Protein AF-A0A6B2GD80-F1 (afdb_monomer_lite)

Secondary structure (DSSP, 8-state):
-----------------------GGGG-GGGT--HHHHHHHHHHTT--SHHHHHHHHHHHHHHHHHHHHHHHHHHHHHHHHHHHHHHHTT-----TT------SSS--HHHHHTS-HHHHHHHHHHHHHHHHHHHHHHHHHHHHHHHHHTTSPPPPPTTS---

Structure (mmCIF, N/CA/C/O backbone):
data_AF-A0A6B2GD80-F1
#
_entry.id   AF-A0A6B2GD80-F1
#
loop_
_atom_site.group_PDB
_atom_site.id
_atom_site.type_symbol
_atom_site.label_atom_id
_atom_site.label_alt_id
_atom_site.label_comp_id
_atom_site.label_asym_id
_atom_site.label_entity_id
_atom_site.label_seq_id
_atom_site.pdbx_PDB_ins_code
_atom_site.Cartn_x
_atom_site.Cartn_y
_atom_site.Cartn_z
_atom_site.occupancy
_atom_site.B_iso_or_equiv
_atom_site.auth_seq_id
_atom_site.auth_comp_id
_atom_site.auth_asym_id
_atom_site.auth_atom_id
_atom_site.pdbx_PDB_model_num
ATOM 1 N N . LYS A 1 1 ? 46.159 -0.102 28.038 1.00 45.03 1 LYS A N 1
ATOM 2 C CA . LYS A 1 1 ? 45.295 1.106 27.944 1.00 45.03 1 LYS A CA 1
ATOM 3 C C . LYS A 1 1 ? 45.418 1.578 26.497 1.00 45.03 1 LYS A C 1
ATOM 5 O O . LYS A 1 1 ? 46.528 1.888 26.121 1.00 45.03 1 LYS A O 1
ATOM 10 N N . ILE A 1 2 ? 44.432 1.504 25.607 1.00 40.41 2 ILE A N 1
ATOM 11 C CA . ILE A 1 2 ? 43.052 1.998 25.689 1.00 40.41 2 ILE A CA 1
ATOM 12 C C . ILE A 1 2 ? 42.156 1.094 24.827 1.00 40.41 2 ILE A C 1
ATOM 14 O O . ILE A 1 2 ? 42.522 0.693 23.729 1.00 40.41 2 ILE A O 1
ATOM 18 N N . ILE A 1 3 ? 40.995 0.763 25.381 1.00 43.34 3 ILE A N 1
ATOM 19 C CA . ILE A 1 3 ? 39.925 -0.031 24.780 1.00 43.34 3 ILE A CA 1
ATOM 20 C C . ILE A 1 3 ? 39.218 0.840 23.736 1.00 43.34 3 ILE A C 1
ATOM 22 O O . ILE A 1 3 ? 38.693 1.898 24.083 1.00 43.34 3 ILE A O 1
ATOM 26 N N . GLY A 1 4 ? 39.204 0.404 22.476 1.00 43.47 4 GLY A N 1
ATOM 27 C CA . GLY A 1 4 ? 38.430 1.033 21.406 1.00 43.47 4 GLY A CA 1
ATOM 28 C C . GLY A 1 4 ? 36.932 0.833 21.633 1.00 43.47 4 GLY A C 1
ATOM 29 O O . GLY A 1 4 ? 36.371 -0.190 21.255 1.00 43.47 4 GLY A O 1
ATOM 30 N N . LYS A 1 5 ? 36.293 1.807 22.286 1.00 50.50 5 LYS A N 1
ATOM 31 C CA . LYS A 1 5 ? 34.838 1.979 22.331 1.00 50.50 5 LYS A CA 1
ATOM 32 C C . LYS A 1 5 ? 34.415 2.865 21.161 1.00 50.50 5 LYS A C 1
ATOM 34 O O . LYS A 1 5 ? 34.696 4.055 21.201 1.00 50.50 5 LYS A O 1
ATOM 39 N N . ALA A 1 6 ? 33.741 2.294 20.170 1.00 43.78 6 ALA A N 1
ATOM 40 C CA . ALA A 1 6 ? 32.796 2.936 19.244 1.00 43.78 6 ALA A CA 1
ATOM 41 C C . ALA A 1 6 ? 32.534 1.911 18.132 1.00 43.78 6 ALA A C 1
ATOM 43 O O . ALA A 1 6 ? 33.472 1.364 17.579 1.00 43.78 6 ALA A O 1
ATOM 44 N N . SER A 1 7 ? 31.333 1.545 17.731 1.00 44.62 7 SER A N 1
ATOM 45 C CA . SER A 1 7 ? 29.995 1.991 18.057 1.00 44.62 7 SER A CA 1
ATOM 46 C C . SER A 1 7 ? 29.146 0.756 17.783 1.00 44.62 7 SER A C 1
ATOM 48 O O . SER A 1 7 ? 28.977 0.360 16.630 1.00 44.62 7 SER A O 1
ATOM 50 N N . LEU A 1 8 ? 28.703 0.068 18.836 1.00 40.97 8 LEU A N 1
ATOM 51 C CA . LEU A 1 8 ? 27.705 -0.981 18.691 1.00 40.97 8 LEU A CA 1
ATOM 52 C C . LEU A 1 8 ? 26.384 -0.241 18.486 1.00 40.97 8 LEU A C 1
ATOM 54 O O . LEU A 1 8 ? 25.670 0.048 19.443 1.00 40.97 8 LEU A O 1
ATOM 58 N N . PHE A 1 9 ? 26.126 0.171 17.244 1.00 43.88 9 PHE A N 1
ATOM 59 C CA . PHE A 1 9 ? 24.830 0.687 16.833 1.00 43.88 9 PHE A CA 1
ATOM 60 C C . PHE A 1 9 ? 23.867 -0.485 17.005 1.00 43.88 9 PHE A C 1
ATOM 62 O O . PHE A 1 9 ? 23.778 -1.370 16.153 1.00 43.88 9 PHE A O 1
ATOM 69 N N . LEU A 1 10 ? 23.249 -0.568 18.184 1.00 39.62 10 LEU A N 1
ATOM 70 C CA . LEU A 1 10 ? 22.195 -1.523 18.452 1.00 39.62 10 LEU A CA 1
ATOM 71 C C . LEU A 1 10 ? 21.078 -1.209 17.467 1.00 39.62 10 LEU A C 1
ATOM 73 O O . LEU A 1 10 ? 20.259 -0.319 17.681 1.00 39.62 10 LEU A O 1
ATOM 77 N N . PHE A 1 11 ? 21.064 -1.964 16.373 1.00 42.09 11 PHE A N 1
ATOM 78 C CA . PHE A 1 11 ? 19.913 -2.132 15.511 1.00 42.09 11 PHE A CA 1
ATOM 79 C C . PHE A 1 11 ? 18.876 -2.891 16.344 1.00 42.09 11 PHE A C 1
ATOM 81 O O . PHE A 1 11 ? 18.706 -4.105 16.227 1.00 42.09 11 PHE A O 1
ATOM 88 N N . PHE A 1 12 ? 18.245 -2.182 17.282 1.00 43.94 12 PHE A N 1
ATOM 89 C CA . PHE A 1 12 ? 17.096 -2.666 18.024 1.00 43.94 12 PHE A CA 1
ATOM 90 C C . PHE A 1 12 ? 15.965 -2.779 17.007 1.00 43.94 12 PHE A C 1
ATOM 92 O O . PHE A 1 12 ? 15.157 -1.875 16.816 1.00 43.94 12 PHE A O 1
ATOM 99 N N . LYS A 1 13 ? 15.933 -3.913 16.306 1.00 46.84 13 LYS A N 1
ATOM 100 C CA . LYS A 1 13 ? 14.742 -4.382 15.616 1.00 46.84 13 LYS A CA 1
ATOM 101 C C . LYS A 1 13 ? 13.697 -4.500 16.720 1.00 46.84 13 LYS A C 1
ATOM 103 O O . LYS A 1 13 ? 13.790 -5.420 17.530 1.00 46.84 13 LYS A O 1
ATOM 108 N N . LYS A 1 14 ? 12.814 -3.500 16.831 1.00 51.12 14 LYS A N 1
ATOM 109 C CA . LYS A 1 14 ? 11.732 -3.418 17.821 1.00 51.12 14 LYS A CA 1
ATOM 110 C C . LYS A 1 14 ? 11.030 -4.777 17.785 1.00 51.12 14 LYS A C 1
ATOM 112 O O . LYS A 1 14 ? 10.350 -5.091 16.810 1.00 51.12 14 LYS A O 1
ATOM 117 N N . GLN A 1 15 ? 11.324 -5.650 18.752 1.00 54.34 15 GLN A N 1
ATOM 118 C CA . GLN A 1 15 ? 10.715 -6.973 18.780 1.00 54.34 15 GLN A CA 1
ATOM 119 C C . GLN A 1 15 ? 9.221 -6.738 18.958 1.00 54.34 15 GLN A C 1
ATOM 121 O O . GLN A 1 15 ? 8.806 -6.056 19.896 1.00 54.34 15 GLN A O 1
ATOM 126 N N . LYS A 1 16 ? 8.429 -7.252 18.016 1.00 56.69 16 LYS A N 1
ATOM 127 C CA . LYS A 1 16 ? 6.973 -7.210 18.083 1.00 56.69 16 LYS A CA 1
ATOM 128 C C . LYS A 1 16 ? 6.567 -8.041 19.299 1.00 56.69 16 LYS A C 1
ATOM 130 O O . LYS A 1 16 ? 6.585 -9.266 19.243 1.00 56.69 16 LYS A O 1
ATOM 135 N N . LEU A 1 17 ? 6.300 -7.381 20.424 1.00 54.06 17 LEU A N 1
ATOM 136 C CA . LEU A 1 17 ? 5.720 -8.042 21.586 1.00 54.06 17 LEU A CA 1
ATOM 137 C C . LEU A 1 17 ? 4.369 -8.601 21.140 1.00 54.06 17 LEU A C 1
ATOM 139 O O . LEU A 1 17 ? 3.521 -7.842 20.672 1.00 54.06 17 LEU A O 1
ATOM 143 N N . ASN A 1 18 ? 4.183 -9.918 21.261 1.00 54.44 18 ASN A N 1
ATOM 144 C CA . ASN A 1 18 ? 2.898 -10.581 21.050 1.00 54.44 18 ASN A CA 1
ATOM 145 C C . ASN A 1 18 ? 1.933 -10.141 22.161 1.00 54.44 18 ASN A C 1
ATOM 147 O O . ASN A 1 18 ? 1.703 -10.865 23.128 1.00 54.44 18 ASN A O 1
ATOM 151 N N . ARG A 1 19 ? 1.409 -8.917 22.065 1.00 62.09 19 ARG A N 1
ATOM 152 C CA . ARG A 1 19 ? 0.255 -8.495 22.852 1.00 62.09 19 ARG A CA 1
ATOM 153 C C . ARG A 1 19 ? -0.992 -9.091 22.214 1.00 62.09 19 ARG A C 1
ATOM 155 O O . ARG A 1 19 ? -1.113 -9.126 20.992 1.00 62.09 19 ARG A O 1
ATOM 162 N N . MET A 1 20 ? -1.888 -9.604 23.052 1.00 67.69 20 MET A N 1
ATOM 163 C CA . MET A 1 20 ? -3.177 -10.118 22.600 1.00 67.69 20 MET A CA 1
ATOM 164 C C . MET A 1 20 ? -4.021 -8.943 22.109 1.00 67.69 20 MET A C 1
ATOM 166 O O . MET A 1 20 ? -4.540 -8.174 22.914 1.00 67.69 20 MET A O 1
ATOM 170 N N . VAL A 1 21 ? -4.106 -8.810 20.791 1.00 82.06 21 VAL A N 1
ATOM 171 C CA . VAL A 1 21 ? -4.930 -7.828 20.082 1.00 82.06 21 VAL A CA 1
ATOM 172 C C . VAL A 1 21 ? -6.063 -8.546 19.363 1.00 82.06 21 VAL A C 1
ATOM 174 O O . VAL A 1 21 ? -5.966 -9.743 19.081 1.00 82.06 21 VAL A O 1
ATOM 177 N N . ILE A 1 22 ? -7.140 -7.822 19.067 1.00 87.88 22 ILE A N 1
ATOM 178 C CA . ILE A 1 22 ? -8.205 -8.346 18.210 1.00 87.88 22 ILE A CA 1
ATOM 179 C C . ILE A 1 22 ? -7.659 -8.655 16.811 1.00 87.88 22 ILE A C 1
ATOM 181 O O . ILE A 1 22 ? -6.747 -7.982 16.324 1.00 87.88 22 ILE A O 1
ATOM 185 N N . ASP A 1 23 ? -8.221 -9.667 16.148 1.00 88.56 23 ASP A N 1
ATOM 186 C CA . ASP A 1 23 ? -7.875 -9.925 14.752 1.00 88.56 23 ASP A CA 1
ATOM 187 C C . ASP A 1 23 ? -8.398 -8.777 13.876 1.00 88.56 23 ASP A C 1
ATOM 189 O O . ASP A 1 23 ? -9.596 -8.492 13.837 1.00 88.56 23 ASP A O 1
ATOM 193 N N . ILE A 1 24 ? -7.489 -8.149 13.130 1.00 90.38 24 ILE A N 1
ATOM 194 C CA . ILE A 1 24 ? -7.795 -7.103 12.152 1.00 90.38 24 ILE A CA 1
ATOM 195 C C . ILE A 1 24 ? -8.816 -7.565 11.104 1.00 90.38 24 ILE A C 1
ATOM 197 O O . ILE A 1 24 ? -9.550 -6.742 10.563 1.00 90.38 24 ILE A O 1
ATOM 201 N N . ASN A 1 25 ? -8.914 -8.869 10.819 1.00 90.75 25 ASN A N 1
ATOM 202 C CA . ASN A 1 25 ? -9.908 -9.379 9.875 1.00 90.75 25 ASN A CA 1
ATOM 203 C C . ASN A 1 25 ? -11.352 -9.158 10.347 1.00 90.75 25 ASN A C 1
ATOM 205 O O . ASN A 1 25 ? -12.232 -9.045 9.500 1.00 90.75 25 ASN A O 1
ATOM 209 N N . ILE A 1 26 ? -11.600 -9.013 11.654 1.00 91.81 26 ILE A N 1
ATOM 210 C CA . ILE A 1 26 ? -12.934 -8.683 12.185 1.00 91.81 26 ILE A CA 1
ATOM 211 C C . ILE A 1 26 ? -13.369 -7.284 11.721 1.00 91.81 26 ILE A C 1
ATOM 213 O O . ILE A 1 26 ? -14.547 -7.053 11.476 1.00 91.81 26 ILE A O 1
ATOM 217 N N . LEU A 1 27 ? -12.417 -6.367 11.525 1.00 91.19 27 LEU A N 1
ATOM 218 C CA . LEU A 1 27 ? -12.679 -5.013 11.028 1.00 91.19 27 LEU A CA 1
ATOM 219 C C . LEU A 1 27 ? -12.806 -4.944 9.494 1.00 91.19 27 LEU A C 1
ATOM 221 O O . LEU A 1 27 ? -13.102 -3.881 8.950 1.00 91.19 27 LEU A O 1
ATOM 225 N N . ARG A 1 28 ? -12.590 -6.055 8.777 1.00 92.25 28 ARG A N 1
ATOM 226 C CA . ARG A 1 28 ? -12.630 -6.117 7.308 1.00 92.25 28 ARG A CA 1
ATOM 227 C C . ARG A 1 28 ? -13.930 -6.750 6.826 1.00 92.25 28 ARG A C 1
ATOM 229 O O . ARG A 1 28 ? -14.040 -7.974 6.731 1.00 92.25 28 ARG A O 1
ATOM 236 N N . SER A 1 29 ? -14.891 -5.910 6.454 1.00 89.69 29 SER A N 1
ATOM 237 C CA . SER A 1 29 ? -16.195 -6.352 5.940 1.00 89.69 29 SER A CA 1
ATOM 238 C C . SER A 1 29 ? -16.092 -7.173 4.651 1.00 89.69 29 SER A C 1
ATOM 240 O O . SER A 1 29 ? -16.804 -8.160 4.487 1.00 89.69 29 SER A O 1
ATOM 242 N N . ASP A 1 30 ? -15.142 -6.852 3.771 1.00 87.69 30 ASP A N 1
ATOM 243 C CA . ASP A 1 30 ? -14.899 -7.585 2.522 1.00 87.69 30 ASP A CA 1
ATOM 244 C C . ASP A 1 30 ? -14.362 -9.011 2.732 1.00 87.69 30 ASP A C 1
ATOM 246 O O . ASP A 1 30 ? -14.406 -9.831 1.816 1.00 87.69 30 ASP A O 1
ATOM 250 N N . ARG A 1 31 ? -13.869 -9.322 3.938 1.00 87.44 31 ARG A N 1
ATOM 251 C CA . ARG A 1 31 ? -13.397 -10.658 4.333 1.00 87.44 31 ARG A CA 1
ATOM 252 C C . ARG A 1 31 ? -14.351 -11.379 5.289 1.00 87.44 31 ARG A C 1
ATOM 254 O O . ARG A 1 31 ? -13.963 -12.389 5.869 1.00 87.44 31 ARG A O 1
ATOM 261 N N . GLY A 1 32 ? -15.578 -10.877 5.446 1.00 86.19 32 GLY A N 1
ATOM 262 C CA . GLY A 1 32 ? -16.599 -11.471 6.313 1.00 86.19 32 GLY A CA 1
ATOM 263 C C . GLY A 1 32 ? -16.492 -11.090 7.794 1.00 86.19 32 GLY A C 1
ATOM 264 O O . GLY A 1 32 ? -17.126 -11.739 8.621 1.00 86.19 32 GLY A O 1
ATOM 265 N N . GLY A 1 33 ? -15.699 -10.071 8.142 1.00 91.06 33 GLY A N 1
ATOM 266 C CA . GLY A 1 33 ? -15.693 -9.477 9.480 1.00 91.06 33 GLY A CA 1
ATOM 267 C C . GLY A 1 33 ? -16.853 -8.500 9.691 1.00 91.06 33 GLY A C 1
ATOM 268 O O . GLY A 1 33 ? -17.344 -7.902 8.735 1.00 91.06 33 GLY A O 1
ATOM 269 N N . ASP A 1 34 ? -17.273 -8.310 10.944 1.00 91.31 34 ASP A N 1
ATOM 270 C CA . ASP A 1 34 ? -18.253 -7.285 11.319 1.00 91.31 34 ASP A CA 1
ATOM 271 C C . ASP A 1 34 ? -17.630 -6.239 12.267 1.00 91.31 34 ASP A C 1
ATOM 273 O O . ASP A 1 34 ? -17.491 -6.492 13.473 1.00 91.31 34 ASP A O 1
ATOM 277 N N . PRO A 1 35 ? -17.291 -5.035 11.759 1.00 91.31 35 PRO A N 1
ATOM 278 C CA . PRO A 1 35 ? -16.762 -3.945 12.577 1.00 91.31 35 PRO A CA 1
ATOM 279 C C . PRO A 1 35 ? -17.703 -3.515 13.710 1.00 91.31 35 PRO A C 1
ATOM 281 O O . PRO A 1 35 ? -17.238 -3.027 14.744 1.00 91.31 35 PRO A O 1
ATOM 284 N N . ASN A 1 36 ? -19.019 -3.720 13.563 1.00 91.44 36 ASN A N 1
ATOM 285 C CA . ASN A 1 36 ? -20.001 -3.306 14.566 1.00 91.44 36 ASN A CA 1
ATOM 286 C C . ASN A 1 36 ? -19.844 -4.064 15.884 1.00 91.44 36 ASN A C 1
ATOM 288 O O . ASN A 1 36 ? -20.129 -3.511 16.948 1.00 91.44 36 ASN A O 1
ATOM 292 N N . VAL A 1 37 ? -19.347 -5.302 15.834 1.00 91.19 37 VAL A N 1
ATOM 293 C CA . VAL A 1 37 ? -19.067 -6.105 17.031 1.00 91.19 37 VAL A CA 1
ATOM 294 C C . VAL A 1 37 ? -17.985 -5.436 17.878 1.00 91.19 37 VAL A C 1
ATOM 296 O O . VAL A 1 37 ? -18.140 -5.295 19.093 1.00 91.19 37 VAL A O 1
ATOM 299 N N . VAL A 1 38 ? -16.916 -4.956 17.238 1.00 91.31 38 VAL A N 1
ATOM 300 C CA . VAL A 1 38 ? -15.821 -4.255 17.923 1.00 91.31 38 VAL A CA 1
ATOM 301 C C . VAL A 1 38 ? -16.297 -2.901 18.443 1.00 91.31 38 VAL A C 1
ATOM 303 O O . VAL A 1 38 ? -16.058 -2.577 19.604 1.00 91.31 38 VAL A O 1
ATOM 306 N N . LEU A 1 39 ? -17.048 -2.147 17.634 1.00 91.12 39 LEU A N 1
ATOM 307 C CA . LEU A 1 39 ? -17.629 -0.864 18.046 1.00 91.12 39 LEU A CA 1
ATOM 308 C C . LEU A 1 39 ? -18.547 -1.009 19.267 1.00 91.12 39 LEU A C 1
ATOM 310 O O . LEU A 1 39 ? -18.498 -0.190 20.182 1.00 91.12 39 LEU A O 1
ATOM 314 N N . THR A 1 40 ? -19.370 -2.056 19.300 1.00 90.38 40 THR A N 1
ATOM 315 C CA . THR A 1 40 ? -20.279 -2.336 20.420 1.00 90.38 40 THR A CA 1
ATOM 316 C C . THR A 1 40 ? -19.498 -2.744 21.665 1.00 90.38 40 THR A C 1
ATOM 318 O O . THR A 1 40 ? -19.780 -2.253 22.755 1.00 90.38 40 THR A O 1
ATOM 321 N N . SER A 1 41 ? -18.468 -3.580 21.509 1.00 90.56 41 SER A N 1
ATOM 322 C CA . SER A 1 41 ? -17.574 -3.966 22.604 1.00 90.56 41 SER A CA 1
ATOM 323 C C . SER A 1 41 ? -16.864 -2.755 23.221 1.00 90.56 41 SER A C 1
ATOM 325 O O . SER A 1 41 ? -16.824 -2.632 24.443 1.00 90.56 41 SER A O 1
ATOM 327 N N . GLU A 1 42 ? -16.353 -1.826 22.410 1.00 91.06 42 GLU A N 1
ATOM 328 C CA . GLU A 1 42 ? -15.701 -0.608 22.912 1.00 91.06 42 GLU A CA 1
ATOM 329 C C . GLU A 1 42 ? -16.699 0.345 23.592 1.00 91.06 42 GLU A C 1
ATOM 331 O O . GLU A 1 42 ? -16.400 0.864 24.669 1.00 91.06 42 GLU A O 1
ATOM 336 N N . LYS A 1 43 ? -17.924 0.491 23.061 1.00 91.19 43 LYS A N 1
ATOM 337 C CA . LYS A 1 43 ? -19.003 1.250 23.726 1.00 91.19 43 LYS A CA 1
ATOM 338 C C . LYS A 1 43 ? -19.379 0.658 25.083 1.00 91.19 43 LYS A C 1
ATOM 340 O O . LYS A 1 43 ? -19.513 1.397 26.053 1.00 91.19 43 LYS A O 1
ATOM 345 N N . ASN A 1 44 ? -19.488 -0.666 25.171 1.00 90.69 44 ASN A N 1
ATOM 346 C CA . ASN A 1 44 ? -19.766 -1.379 26.421 1.00 90.69 44 ASN A CA 1
ATOM 347 C C . ASN A 1 44 ? -18.622 -1.248 27.442 1.00 90.69 44 ASN A C 1
ATOM 349 O O . ASN A 1 44 ? -18.834 -1.446 28.633 1.00 90.69 44 ASN A O 1
ATOM 353 N N . ARG A 1 45 ? -17.407 -0.905 26.992 1.00 89.31 45 ARG A N 1
ATOM 354 C CA . ARG A 1 45 ? -16.261 -0.547 27.847 1.00 89.31 45 ARG A CA 1
ATOM 355 C C . ARG A 1 45 ? -16.200 0.950 28.168 1.00 89.31 45 ARG A C 1
ATOM 357 O O . ARG A 1 45 ? -15.199 1.394 28.725 1.00 89.31 45 ARG A O 1
ATOM 364 N N . PHE A 1 46 ? -17.220 1.721 27.785 1.00 89.50 46 PHE A N 1
ATOM 365 C CA . PHE A 1 46 ? -17.266 3.181 27.903 1.00 89.50 46 PHE A CA 1
ATOM 366 C C . PHE A 1 46 ? -16.093 3.886 27.201 1.00 89.50 46 PHE A C 1
ATOM 368 O O . PHE A 1 46 ? -15.695 4.989 27.578 1.00 89.50 46 PHE A O 1
ATOM 375 N N . LYS A 1 47 ? -15.531 3.248 26.165 1.00 85.44 47 LYS A N 1
ATOM 376 C CA . LYS A 1 47 ? -14.509 3.822 25.285 1.00 85.44 47 LYS A CA 1
ATOM 377 C C . LYS A 1 47 ? -15.155 4.422 24.032 1.00 85.44 47 LYS A C 1
ATOM 379 O O . LYS A 1 47 ? -16.275 4.080 23.651 1.00 85.44 47 LYS A O 1
ATOM 384 N N . GLY A 1 48 ? -14.444 5.347 23.388 1.00 81.94 48 GLY A N 1
ATOM 385 C CA . GLY A 1 48 ? -14.903 5.998 22.158 1.00 81.94 48 GLY A CA 1
ATOM 386 C C . GLY A 1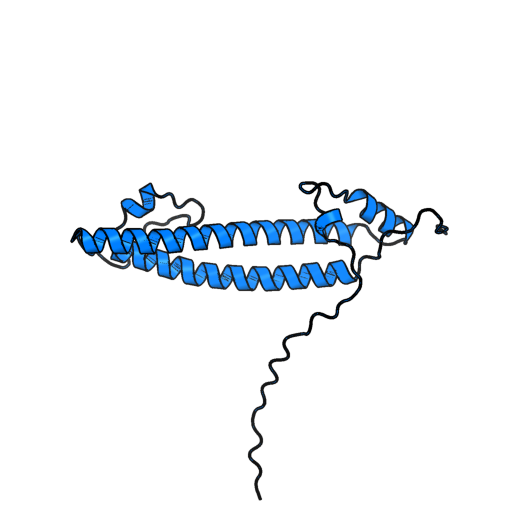 48 ? -14.775 5.106 20.917 1.00 81.94 48 GLY A C 1
ATOM 387 O O . GLY A 1 48 ? -13.874 4.277 20.829 1.00 81.94 48 GLY A O 1
ATOM 388 N N . THR A 1 49 ? -15.635 5.321 19.915 1.00 87.69 49 THR A N 1
ATOM 389 C CA . THR A 1 49 ? -15.581 4.605 18.620 1.00 87.69 49 THR A CA 1
ATOM 390 C C . THR A 1 49 ? -14.508 5.129 17.670 1.00 87.69 49 THR A C 1
ATOM 392 O O . THR A 1 49 ? -14.097 4.419 16.755 1.00 87.69 49 THR A O 1
ATOM 395 N N . SER A 1 50 ? -14.013 6.346 17.912 1.00 90.31 50 SER A N 1
ATOM 396 C CA . SER A 1 50 ? -13.075 7.037 17.021 1.00 90.31 50 SER A CA 1
ATOM 397 C C . SER A 1 50 ? -11.795 6.238 16.755 1.00 90.31 50 SER A C 1
ATOM 399 O O . SER A 1 50 ? -11.290 6.258 15.636 1.00 90.31 50 SER A O 1
ATOM 401 N N . SER A 1 51 ? -11.279 5.493 17.739 1.00 88.44 51 SER A N 1
ATOM 402 C CA . SER A 1 51 ? -10.083 4.664 17.538 1.00 88.44 51 SER A CA 1
ATOM 403 C C . SER A 1 51 ? -10.326 3.540 16.528 1.00 88.44 51 SER A C 1
ATOM 405 O O . SER A 1 51 ? -9.473 3.289 15.684 1.00 88.44 51 SER A O 1
ATOM 407 N N . VAL A 1 52 ? -11.500 2.902 16.559 1.00 90.69 52 VAL A N 1
ATOM 408 C CA . VAL A 1 52 ? -11.856 1.821 15.624 1.00 90.69 52 VAL A CA 1
ATOM 409 C C . VAL A 1 52 ? -12.024 2.366 14.205 1.00 90.69 52 VAL A C 1
ATOM 411 O O . VAL A 1 52 ? -11.498 1.781 13.262 1.00 90.69 52 VAL A O 1
ATOM 414 N N . GLU A 1 53 ? -12.690 3.512 14.056 1.00 91.62 53 GLU A N 1
ATOM 415 C CA . GLU A 1 53 ? -12.859 4.192 12.764 1.00 91.62 53 GLU A CA 1
ATOM 416 C C . GLU A 1 53 ? -11.502 4.561 12.141 1.00 91.62 53 GLU A C 1
ATOM 418 O O . GLU A 1 53 ? -11.250 4.251 10.976 1.00 91.62 53 GLU A O 1
ATOM 423 N N . LYS A 1 54 ? -10.582 5.121 12.939 1.00 93.25 54 LYS A N 1
ATOM 424 C CA . LYS A 1 54 ? -9.209 5.424 12.501 1.00 93.25 54 LYS A CA 1
ATOM 425 C C . LYS A 1 54 ? -8.439 4.172 12.086 1.00 93.25 54 LYS A C 1
ATOM 427 O O . LYS A 1 54 ? -7.760 4.183 11.065 1.00 93.25 54 LYS A O 1
ATOM 432 N N . ILE A 1 55 ? -8.555 3.075 12.840 1.00 93.38 55 ILE A N 1
ATOM 433 C CA . ILE A 1 55 ? -7.909 1.801 12.481 1.00 93.38 55 ILE A CA 1
ATOM 434 C C . ILE A 1 55 ? -8.407 1.305 11.121 1.00 93.38 55 ILE A C 1
ATOM 436 O O . ILE A 1 55 ? -7.602 0.838 10.316 1.00 93.38 55 ILE A O 1
ATOM 440 N N . MET A 1 56 ? -9.711 1.411 10.852 1.00 93.31 56 MET A N 1
ATOM 441 C CA . MET A 1 56 ? -10.287 1.013 9.565 1.00 93.31 56 MET A CA 1
ATOM 442 C C . MET A 1 56 ? -9.747 1.868 8.412 1.00 93.31 56 MET A C 1
ATOM 444 O O . MET A 1 56 ? -9.391 1.322 7.368 1.00 93.31 56 MET A O 1
ATOM 448 N N . GLU A 1 57 ? -9.633 3.184 8.604 1.00 94.62 57 GLU A N 1
ATOM 449 C CA . GLU A 1 57 ? -9.054 4.100 7.613 1.00 94.62 57 GLU A CA 1
ATOM 450 C C . GLU A 1 57 ? -7.581 3.769 7.321 1.00 94.62 57 GLU A C 1
ATOM 452 O O . GLU A 1 57 ? -7.186 3.609 6.161 1.00 94.62 57 GLU A O 1
ATOM 457 N N . ILE A 1 58 ? -6.778 3.583 8.371 1.00 95.19 58 ILE A N 1
ATOM 458 C CA . ILE A 1 58 ? -5.354 3.250 8.263 1.00 95.19 58 ILE A CA 1
ATOM 459 C C . ILE A 1 58 ? -5.164 1.875 7.607 1.00 95.19 58 ILE A C 1
ATOM 461 O O . ILE A 1 58 ? -4.303 1.727 6.738 1.00 95.19 58 ILE A O 1
ATOM 465 N N . ASP A 1 59 ? -5.975 0.866 7.950 1.00 94.75 59 ASP A N 1
ATOM 466 C CA . ASP A 1 59 ? -5.908 -0.450 7.298 1.00 94.75 59 ASP A CA 1
ATOM 467 C C . ASP A 1 59 ? -6.304 -0.372 5.819 1.00 94.75 59 ASP A C 1
ATOM 469 O O . ASP A 1 59 ? -5.643 -0.982 4.974 1.00 94.75 59 ASP A O 1
ATOM 473 N N . GLN A 1 60 ? -7.320 0.423 5.471 1.00 95.00 60 GLN A N 1
ATOM 474 C CA . GLN A 1 60 ? -7.691 0.646 4.076 1.00 95.00 60 GLN A CA 1
ATOM 475 C C . GLN A 1 60 ? -6.551 1.311 3.295 1.00 95.00 60 GLN A C 1
ATOM 477 O O . GLN A 1 60 ? -6.219 0.866 2.191 1.00 95.00 60 GLN A O 1
ATOM 482 N N . ASN A 1 61 ? -5.901 2.324 3.874 1.00 95.75 61 ASN A N 1
ATOM 483 C CA . ASN A 1 61 ? -4.725 2.953 3.281 1.00 95.75 61 ASN A CA 1
ATOM 484 C C . ASN A 1 61 ? -3.570 1.950 3.112 1.00 95.75 61 ASN A C 1
ATOM 486 O O . ASN A 1 61 ? -3.002 1.830 2.026 1.00 95.75 61 ASN A O 1
ATOM 490 N N . TRP A 1 62 ? -3.281 1.146 4.140 1.00 96.00 62 TRP A N 1
ATOM 491 C CA . TRP A 1 62 ? -2.254 0.103 4.084 1.00 96.00 62 TRP A CA 1
ATOM 492 C C . TRP A 1 62 ? -2.502 -0.890 2.941 1.00 96.00 62 TRP A C 1
ATOM 494 O O . TRP A 1 62 ? -1.590 -1.242 2.190 1.00 96.00 62 TRP A O 1
ATOM 504 N N . ARG A 1 63 ? -3.756 -1.315 2.750 1.00 94.75 63 ARG A N 1
ATOM 505 C CA . ARG A 1 63 ? -4.151 -2.207 1.650 1.00 94.75 63 ARG A CA 1
ATOM 506 C C . ARG A 1 63 ? -3.978 -1.547 0.284 1.00 94.75 63 ARG A C 1
ATOM 508 O O . ARG A 1 63 ? -3.499 -2.199 -0.645 1.00 94.75 63 ARG A O 1
ATOM 515 N N . ASN A 1 64 ? -4.317 -0.266 0.160 1.00 94.88 64 ASN A N 1
ATOM 516 C CA . ASN A 1 64 ? -4.117 0.498 -1.071 1.00 94.88 64 ASN A CA 1
ATOM 517 C C . ASN A 1 64 ? -2.623 0.616 -1.413 1.00 94.88 64 ASN A C 1
ATOM 519 O O . ASN A 1 64 ? -2.227 0.324 -2.543 1.00 94.88 64 ASN A O 1
ATOM 523 N N . LEU A 1 65 ? -1.781 0.946 -0.429 1.00 95.75 65 LEU A N 1
ATOM 524 C CA . LEU A 1 65 ? -0.323 0.980 -0.579 1.00 95.75 65 LEU A CA 1
ATOM 525 C C . LEU A 1 65 ? 0.238 -0.392 -0.963 1.00 95.75 65 LEU A C 1
ATOM 527 O O . LEU A 1 65 ? 1.102 -0.492 -1.836 1.00 95.75 65 LEU A O 1
ATOM 531 N N . ARG A 1 66 ? -0.289 -1.474 -0.379 1.00 95.62 66 ARG A N 1
ATOM 532 C CA . ARG A 1 66 ? 0.141 -2.835 -0.710 1.00 95.62 66 ARG A CA 1
ATOM 533 C C . ARG A 1 66 ? -0.204 -3.197 -2.154 1.00 95.62 66 ARG A C 1
ATOM 535 O O . ARG A 1 66 ? 0.652 -3.705 -2.877 1.00 95.62 66 ARG A O 1
ATOM 542 N N . ASN A 1 67 ? -1.418 -2.872 -2.593 1.00 94.88 67 ASN A N 1
ATOM 543 C CA . ASN A 1 67 ? -1.845 -3.055 -3.980 1.00 94.88 67 ASN A CA 1
ATOM 544 C C . ASN A 1 67 ? -0.990 -2.223 -4.954 1.00 94.88 67 ASN A C 1
ATOM 546 O O . ASN A 1 67 ? -0.617 -2.713 -6.026 1.00 94.88 67 ASN A O 1
ATOM 550 N N . LYS A 1 68 ? -0.639 -0.986 -4.574 1.00 94.44 68 LYS A N 1
ATOM 551 C CA . LYS A 1 68 ? 0.270 -0.108 -5.330 1.00 94.44 68 LYS A CA 1
ATOM 552 C C . LYS A 1 68 ? 1.658 -0.742 -5.461 1.00 94.44 68 LYS A C 1
ATOM 554 O O . LYS A 1 68 ? 2.169 -0.856 -6.573 1.00 94.44 68 LYS A O 1
ATOM 559 N N . LEU A 1 69 ? 2.221 -1.253 -4.365 1.00 95.62 69 LEU A N 1
ATOM 560 C CA . LEU A 1 69 ? 3.507 -1.954 -4.355 1.00 95.62 69 LEU A CA 1
ATOM 561 C C . LEU A 1 69 ? 3.507 -3.182 -5.278 1.00 95.62 69 LEU A C 1
ATOM 563 O O . LEU A 1 69 ? 4.434 -3.368 -6.069 1.00 95.62 69 LEU A O 1
ATOM 567 N N . ASP A 1 70 ? 2.477 -4.026 -5.198 1.00 95.44 70 ASP A N 1
ATOM 568 C CA . ASP A 1 70 ? 2.372 -5.217 -6.048 1.00 95.44 70 ASP A CA 1
ATOM 569 C C . ASP A 1 70 ? 2.242 -4.828 -7.534 1.00 95.44 70 ASP A C 1
ATOM 571 O O . ASP A 1 70 ? 2.841 -5.466 -8.402 1.00 95.44 70 ASP A O 1
ATOM 575 N N . THR A 1 71 ? 1.537 -3.734 -7.832 1.00 94.56 71 THR A N 1
ATOM 576 C CA . THR A 1 71 ? 1.431 -3.169 -9.188 1.00 94.56 71 THR A CA 1
ATOM 577 C C . THR A 1 71 ? 2.783 -2.681 -9.707 1.00 94.56 71 THR A C 1
ATOM 579 O O . THR A 1 71 ? 3.202 -3.083 -10.793 1.00 94.56 71 THR A O 1
ATOM 582 N N . PHE A 1 72 ? 3.523 -1.907 -8.914 1.00 94.56 72 PHE A N 1
ATOM 583 C CA . PHE A 1 72 ? 4.843 -1.403 -9.301 1.00 94.56 72 PHE A CA 1
ATOM 584 C C . PHE A 1 72 ? 5.864 -2.521 -9.516 1.00 94.56 72 PHE A C 1
ATOM 586 O O . PHE A 1 72 ? 6.607 -2.491 -10.497 1.00 94.56 72 PHE A O 1
ATOM 593 N N . ASN A 1 73 ? 5.852 -3.563 -8.680 1.00 94.88 73 ASN A N 1
ATOM 594 C CA . ASN A 1 73 ? 6.699 -4.739 -8.895 1.00 94.88 73 ASN A CA 1
ATOM 595 C C . ASN A 1 73 ? 6.368 -5.451 -10.219 1.00 94.88 73 ASN A C 1
ATOM 597 O O . ASN A 1 73 ? 7.276 -5.855 -10.951 1.00 94.88 73 ASN A O 1
ATOM 601 N N . ARG A 1 74 ? 5.079 -5.580 -10.571 1.00 94.44 74 ARG A N 1
ATOM 602 C CA . ARG A 1 74 ? 4.666 -6.136 -11.873 1.00 94.44 74 ARG A CA 1
ATOM 603 C C . ARG A 1 74 ? 5.145 -5.274 -13.042 1.00 94.44 74 ARG A C 1
ATOM 605 O O . ARG A 1 74 ? 5.644 -5.822 -14.029 1.00 94.44 74 ARG A O 1
ATOM 612 N N . HIS A 1 75 ? 5.031 -3.952 -12.934 1.00 93.50 75 HIS A N 1
ATOM 613 C CA . HIS A 1 75 ? 5.493 -3.015 -13.962 1.00 93.50 75 HIS A CA 1
ATOM 614 C C . HIS 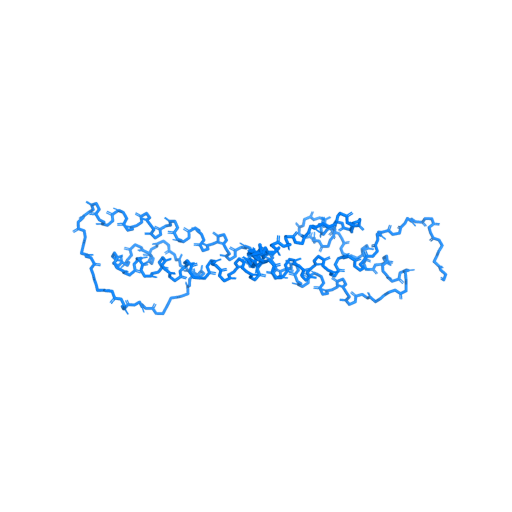A 1 75 ? 7.010 -3.067 -14.133 1.00 93.50 75 HIS A C 1
ATOM 616 O O . HIS A 1 75 ? 7.485 -3.209 -15.258 1.00 93.50 75 HIS A O 1
ATOM 622 N N . LYS A 1 76 ? 7.772 -3.085 -13.034 1.00 93.44 76 LYS A N 1
ATOM 623 C CA . LYS A 1 76 ? 9.234 -3.209 -13.062 1.00 93.44 76 LYS A CA 1
ATOM 624 C C . LYS A 1 76 ? 9.673 -4.493 -13.766 1.00 93.44 76 LYS A C 1
ATOM 626 O O . LYS A 1 76 ? 10.492 -4.460 -14.682 1.00 93.44 76 LYS A O 1
ATOM 631 N N . ASN A 1 77 ? 9.078 -5.625 -13.393 1.00 93.69 77 ASN A N 1
ATOM 632 C CA . ASN A 1 77 ? 9.374 -6.910 -14.028 1.00 93.69 77 ASN A CA 1
ATOM 633 C C . ASN A 1 77 ? 9.042 -6.903 -15.528 1.00 93.69 77 ASN A C 1
ATOM 635 O O . ASN A 1 77 ? 9.748 -7.526 -16.322 1.00 93.69 77 ASN A O 1
ATOM 639 N N . SER A 1 78 ? 7.983 -6.194 -15.922 1.00 93.19 78 SER A N 1
ATOM 640 C CA . SER A 1 78 ? 7.603 -6.030 -17.327 1.00 93.19 78 SER A CA 1
ATOM 641 C C . SER A 1 78 ? 8.600 -5.149 -18.084 1.00 93.19 78 SER A C 1
ATOM 643 O O . SER A 1 78 ? 9.040 -5.544 -19.162 1.00 93.19 78 SER A O 1
ATOM 645 N N . CYS A 1 79 ? 9.051 -4.036 -17.496 1.00 92.44 79 CYS A N 1
ATOM 646 C CA . CYS A 1 79 ? 10.077 -3.166 -18.079 1.00 92.44 79 CYS A CA 1
ATOM 647 C C . CYS A 1 79 ? 11.374 -3.935 -18.371 1.00 92.44 79 CYS A C 1
ATOM 649 O O . CYS A 1 79 ? 11.918 -3.832 -19.472 1.00 92.44 79 CYS A O 1
ATOM 651 N N . SER A 1 80 ? 11.830 -4.777 -17.437 1.00 92.44 80 SER A N 1
ATOM 652 C CA . SER A 1 80 ? 13.010 -5.630 -17.640 1.00 92.44 80 SER A CA 1
ATOM 653 C C . SER A 1 80 ? 12.827 -6.627 -18.789 1.00 92.44 80 SER A C 1
ATOM 655 O O . SER A 1 80 ? 13.740 -6.817 -19.594 1.00 92.44 80 SER A O 1
ATOM 657 N N . LYS A 1 81 ? 11.639 -7.240 -18.910 1.00 93.50 81 LYS A N 1
ATOM 658 C CA . LYS A 1 81 ? 11.322 -8.166 -20.011 1.00 93.50 81 LYS A CA 1
ATOM 659 C C . LYS A 1 81 ? 11.327 -7.460 -21.366 1.00 93.50 81 LYS A C 1
ATOM 661 O O . LYS A 1 81 ? 11.967 -7.954 -22.291 1.00 93.50 81 LYS A O 1
ATOM 666 N N . PHE A 1 82 ? 10.669 -6.305 -21.477 1.00 91.94 82 PHE A N 1
ATOM 667 C CA . PHE A 1 82 ? 10.644 -5.526 -22.719 1.00 91.94 82 PHE A CA 1
ATOM 668 C C . PHE A 1 82 ? 12.027 -5.028 -23.114 1.00 91.94 82 PHE A C 1
ATOM 670 O O . PHE A 1 82 ? 12.415 -5.167 -24.269 1.00 91.94 82 PHE A O 1
ATOM 677 N N . THR A 1 83 ? 12.817 -4.566 -22.146 1.00 92.00 83 THR A N 1
ATOM 678 C CA . THR A 1 83 ? 14.214 -4.182 -22.375 1.00 92.00 83 THR A CA 1
ATOM 679 C C . THR A 1 83 ? 15.009 -5.340 -22.990 1.00 92.00 83 THR A C 1
ATOM 681 O O . THR A 1 83 ? 15.687 -5.156 -23.998 1.00 92.00 83 THR A O 1
ATOM 684 N N . GLY A 1 84 ? 14.891 -6.553 -22.434 1.00 91.88 84 GLY A N 1
ATOM 685 C CA . GLY A 1 84 ? 15.570 -7.740 -22.964 1.00 91.88 84 GLY A CA 1
ATOM 686 C C . GLY A 1 84 ? 15.108 -8.141 -24.371 1.00 91.88 84 GLY A C 1
ATOM 687 O O . GLY A 1 84 ? 15.940 -8.492 -25.208 1.00 91.88 84 GLY A O 1
ATOM 688 N N . LEU A 1 85 ? 13.803 -8.050 -24.652 1.00 92.62 85 LEU A N 1
ATOM 689 C CA . LEU A 1 85 ? 13.243 -8.324 -25.981 1.00 92.62 85 LEU A CA 1
ATOM 690 C C . LEU A 1 85 ? 13.778 -7.344 -27.033 1.00 92.62 85 LEU A C 1
ATOM 692 O O . LEU A 1 85 ? 14.267 -7.780 -28.072 1.00 92.62 85 LEU A O 1
ATOM 696 N N . LYS A 1 86 ? 13.775 -6.042 -26.734 1.00 91.12 86 LYS A N 1
ATOM 697 C CA . LYS A 1 86 ? 14.253 -4.999 -27.655 1.00 91.12 86 LYS A CA 1
ATOM 698 C C . LYS A 1 86 ? 15.747 -5.117 -27.953 1.00 91.12 86 LYS A C 1
ATOM 700 O O . LYS A 1 86 ? 16.159 -5.005 -29.105 1.00 91.12 86 LYS A O 1
ATOM 705 N N . ILE A 1 87 ? 16.555 -5.439 -26.939 1.00 91.00 87 ILE A N 1
ATOM 706 C CA . ILE A 1 87 ? 17.989 -5.716 -27.121 1.00 91.00 87 ILE A CA 1
ATOM 707 C C . ILE A 1 87 ? 18.193 -6.926 -28.043 1.00 91.00 87 ILE A C 1
ATOM 709 O O . ILE A 1 87 ? 19.017 -6.873 -28.955 1.00 91.00 87 ILE A O 1
ATOM 713 N N . LYS A 1 88 ? 17.427 -8.008 -27.847 1.00 93.31 88 LYS A N 1
ATOM 714 C CA . LYS A 1 88 ? 17.495 -9.202 -28.706 1.00 93.31 88 LYS A CA 1
ATOM 715 C C . LYS A 1 88 ? 17.103 -8.891 -30.156 1.00 93.31 88 LYS A C 1
ATOM 717 O O . LYS A 1 88 ? 17.719 -9.428 -31.074 1.00 93.31 88 LYS A O 1
ATOM 722 N N . ASN A 1 89 ? 16.127 -8.006 -30.347 1.00 92.00 89 ASN A N 1
ATOM 723 C CA . ASN A 1 89 ? 15.661 -7.548 -31.656 1.00 92.00 89 ASN A CA 1
ATOM 724 C C . ASN A 1 89 ? 16.594 -6.524 -32.327 1.00 92.00 89 ASN A C 1
ATOM 726 O O . ASN A 1 89 ? 16.353 -6.168 -33.477 1.00 92.00 89 ASN A O 1
ATOM 730 N N . LYS A 1 90 ? 17.661 -6.073 -31.647 1.00 90.19 90 LYS A N 1
ATOM 731 C CA . LYS A 1 90 ? 18.570 -5.007 -32.112 1.00 90.19 90 LYS A CA 1
ATOM 732 C C . LYS A 1 90 ? 17.841 -3.694 -32.431 1.00 90.19 90 LYS A C 1
ATOM 734 O O . LYS A 1 90 ? 18.222 -2.979 -33.355 1.00 90.19 90 LYS A O 1
ATOM 739 N N . GLU A 1 91 ? 16.787 -3.397 -31.675 1.00 87.00 91 GLU A N 1
ATOM 740 C CA . GLU A 1 91 ? 16.086 -2.116 -31.761 1.00 87.00 91 GLU A CA 1
ATOM 741 C C . GLU A 1 91 ? 16.985 -0.969 -31.276 1.00 87.00 91 GLU A C 1
ATOM 743 O O . GLU A 1 91 ? 17.932 -1.183 -30.512 1.00 87.00 91 GLU A O 1
ATOM 748 N N . ASP A 1 92 ? 16.682 0.254 -31.718 1.00 82.19 92 ASP A N 1
ATOM 749 C CA . ASP A 1 92 ? 17.455 1.431 -31.334 1.00 82.19 92 ASP A CA 1
ATOM 750 C C . ASP A 1 92 ? 17.393 1.677 -29.817 1.00 82.19 92 ASP A C 1
ATOM 752 O O . ASP A 1 92 ? 16.360 1.520 -29.154 1.00 82.19 92 ASP A O 1
ATOM 756 N N . VAL A 1 93 ? 18.537 2.071 -29.258 1.00 78.88 93 VAL A N 1
ATOM 757 C CA . VAL A 1 93 ? 18.698 2.297 -27.819 1.00 78.88 93 VAL A CA 1
ATOM 758 C C . VAL A 1 93 ? 17.912 3.541 -27.381 1.00 78.88 93 VAL A C 1
ATOM 760 O O . VAL A 1 93 ? 17.429 3.600 -26.243 1.00 78.88 93 VAL A O 1
ATOM 763 N N . GLY A 1 94 ? 17.715 4.491 -28.303 1.00 81.06 94 GLY A N 1
ATOM 764 C CA . GLY A 1 94 ? 16.991 5.737 -28.083 1.00 81.06 94 GLY A CA 1
ATOM 765 C C . GLY A 1 94 ? 17.729 6.711 -27.161 1.00 81.06 94 GLY A C 1
ATOM 766 O O . GLY A 1 94 ? 18.813 6.434 -26.643 1.00 81.06 94 GLY A O 1
ATOM 767 N N . ILE A 1 95 ? 17.131 7.878 -26.927 1.00 75.44 95 ILE A N 1
ATOM 768 C CA . ILE A 1 95 ? 17.708 8.948 -26.100 1.00 75.44 95 ILE A CA 1
ATOM 769 C C . ILE A 1 95 ? 17.243 8.787 -24.643 1.00 75.44 95 ILE A C 1
ATOM 771 O O . ILE A 1 95 ? 16.062 8.568 -24.380 1.00 75.44 95 ILE A O 1
ATOM 775 N N . SE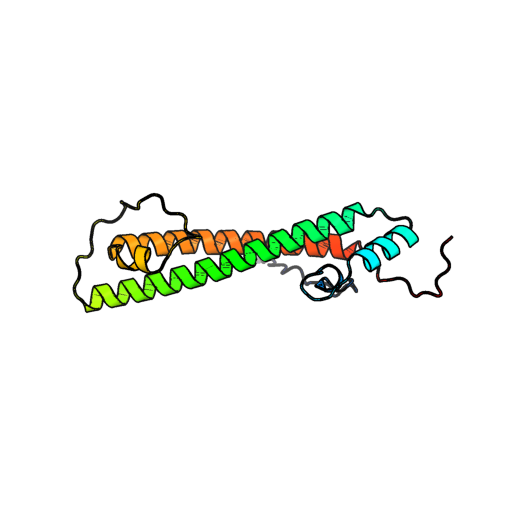R A 1 96 ? 18.175 8.891 -23.690 1.00 70.94 96 SER A N 1
ATOM 776 C CA . SER A 1 96 ? 17.868 8.903 -22.249 1.00 70.94 96 SER A CA 1
ATOM 777 C C . SER A 1 96 ? 17.382 10.286 -21.806 1.00 70.94 96 SER A C 1
ATOM 779 O O . SER A 1 96 ? 17.842 11.302 -22.325 1.00 70.94 96 SER A O 1
ATOM 781 N N . GLY A 1 97 ? 16.454 10.327 -20.846 1.00 64.12 97 GLY A N 1
ATOM 782 C CA . GLY A 1 97 ? 16.012 11.574 -20.208 1.00 64.12 97 GLY A CA 1
ATOM 783 C C . GLY A 1 97 ? 14.796 12.273 -20.825 1.00 64.12 97 GLY A C 1
ATOM 784 O O . GLY A 1 97 ? 14.328 13.247 -20.248 1.00 64.12 97 GLY A O 1
ATOM 785 N N . ASN A 1 98 ? 14.233 11.776 -21.932 1.00 65.25 98 ASN A N 1
ATOM 786 C CA . ASN A 1 98 ? 12.946 12.255 -22.451 1.00 65.25 98 ASN A CA 1
ATOM 787 C C . ASN A 1 98 ? 11.836 11.253 -22.105 1.00 65.25 98 ASN A C 1
ATOM 789 O O . ASN A 1 98 ? 11.429 10.441 -22.943 1.00 65.25 98 ASN A O 1
ATOM 793 N N . LEU A 1 99 ? 11.408 11.247 -20.839 1.00 67.56 99 LEU A N 1
ATOM 794 C CA . LEU A 1 99 ? 10.220 10.499 -20.437 1.00 67.56 99 LEU A CA 1
ATOM 795 C C . LEU A 1 99 ? 8.998 11.409 -20.546 1.00 67.56 99 LEU A C 1
ATOM 797 O O . LEU A 1 99 ? 9.010 12.487 -19.951 1.00 67.56 99 LEU A O 1
ATOM 801 N 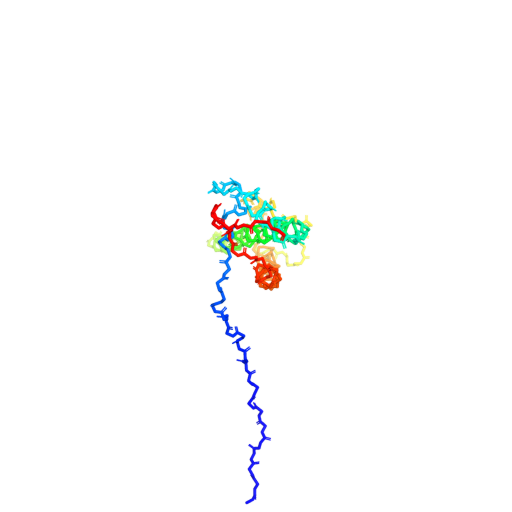N . PRO A 1 100 ? 7.939 10.990 -21.257 1.00 66.88 100 PRO A N 1
ATOM 802 C CA . PRO A 1 100 ? 6.657 11.659 -21.123 1.00 66.88 100 PRO A CA 1
ATOM 803 C C . PRO A 1 100 ? 6.200 11.566 -19.663 1.00 66.88 100 PRO A C 1
ATOM 805 O O . PRO A 1 100 ? 6.537 10.614 -18.959 1.00 66.88 100 PRO A O 1
ATOM 808 N N . GLU A 1 101 ? 5.436 12.546 -19.198 1.00 68.38 101 GLU A N 1
ATOM 809 C CA . GLU A 1 101 ? 4.789 12.458 -17.893 1.00 68.38 101 GLU A CA 1
ATOM 810 C C . GLU A 1 101 ? 3.832 11.258 -17.918 1.00 68.38 101 GLU A C 1
ATOM 812 O O . GLU A 1 101 ? 2.864 11.231 -18.682 1.00 68.38 101 GLU A O 1
ATOM 817 N N . MET A 1 102 ? 4.158 10.204 -17.166 1.00 69.69 102 MET A N 1
ATOM 818 C CA . MET A 1 102 ? 3.378 8.969 -17.155 1.00 69.69 102 MET A CA 1
ATOM 819 C C . MET A 1 102 ? 2.913 8.655 -15.745 1.00 69.69 102 MET A C 1
ATOM 821 O O . MET A 1 102 ? 3.715 8.583 -14.815 1.00 69.69 102 MET A O 1
ATOM 825 N N . ASP A 1 103 ? 1.626 8.357 -15.613 1.00 79.50 103 ASP A N 1
ATOM 826 C CA . ASP A 1 103 ? 1.114 7.728 -14.408 1.00 79.50 103 ASP A CA 1
ATOM 827 C C . ASP A 1 103 ? 1.598 6.268 -14.336 1.00 79.50 103 ASP A C 1
ATOM 829 O O . ASP A 1 103 ? 1.235 5.411 -15.148 1.00 79.50 103 ASP A O 1
ATOM 833 N N . LEU A 1 104 ? 2.449 5.995 -13.345 1.00 80.19 104 LEU A N 1
ATOM 834 C CA . LEU A 1 104 ? 3.053 4.685 -13.102 1.00 80.19 104 LEU A CA 1
ATOM 835 C C . LEU A 1 104 ? 2.022 3.627 -12.689 1.00 80.19 104 LEU A C 1
ATOM 837 O O . LEU A 1 104 ? 2.297 2.432 -12.821 1.00 80.19 104 LEU A O 1
ATOM 841 N N . ILE A 1 105 ? 0.856 4.039 -12.179 1.00 80.31 105 ILE A N 1
ATOM 842 C CA . ILE A 1 105 ? -0.213 3.132 -11.741 1.00 80.31 105 ILE A CA 1
ATOM 843 C C . ILE A 1 105 ? -0.987 2.602 -12.952 1.00 80.31 105 ILE A C 1
ATOM 845 O O . ILE A 1 105 ? -1.260 1.406 -13.026 1.00 80.31 105 ILE A O 1
ATOM 849 N N . SER A 1 106 ? -1.283 3.457 -13.931 1.00 83.25 106 SER A N 1
ATOM 850 C CA . SER A 1 106 ? -1.989 3.098 -15.170 1.00 83.25 106 SER A CA 1
ATOM 851 C C . SER A 1 106 ? -1.058 2.700 -16.327 1.00 83.25 106 SER A C 1
ATOM 853 O O . SER A 1 106 ? -1.422 2.789 -17.508 1.00 83.25 106 SER A O 1
ATOM 855 N N . LEU A 1 107 ? 0.161 2.250 -16.010 1.00 82.38 107 LEU A N 1
ATOM 856 C CA . LEU A 1 107 ? 1.132 1.816 -17.007 1.00 82.38 107 LEU A CA 1
ATOM 857 C C . LEU A 1 107 ? 0.685 0.501 -17.666 1.00 82.38 107 LEU A C 1
ATOM 859 O O . LEU A 1 107 ? 0.831 -0.586 -17.112 1.00 82.38 107 LEU A O 1
ATOM 863 N N . THR A 1 108 ? 0.142 0.597 -18.878 1.00 84.50 108 THR A N 1
ATOM 864 C CA . THR A 1 108 ? -0.283 -0.570 -19.656 1.00 84.50 108 THR A CA 1
ATOM 865 C C . THR A 1 108 ? 0.888 -1.220 -20.386 1.00 84.50 108 THR A C 1
ATOM 867 O O . THR A 1 108 ? 1.926 -0.603 -20.639 1.00 84.50 108 THR A O 1
ATOM 870 N N . ARG A 1 109 ? 0.707 -2.490 -20.764 1.00 85.50 109 ARG A N 1
ATOM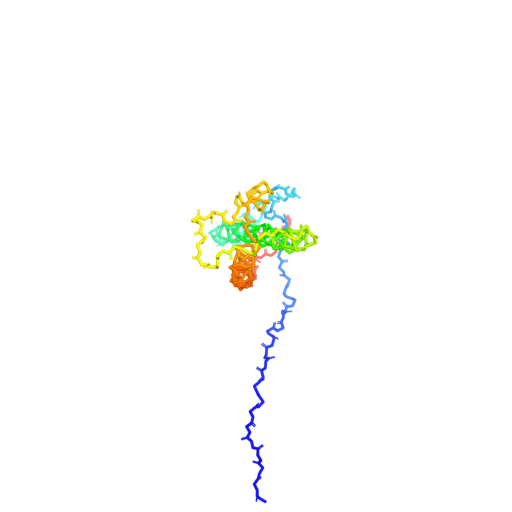 871 C CA . ARG A 1 109 ? 1.684 -3.243 -21.559 1.00 85.50 109 ARG A CA 1
ATOM 872 C C . ARG A 1 109 ? 2.027 -2.536 -22.875 1.00 85.50 109 ARG A C 1
ATOM 874 O O . ARG A 1 109 ? 3.199 -2.390 -23.189 1.00 85.50 109 ARG A O 1
ATOM 881 N N . GLU A 1 110 ? 1.009 -2.056 -23.582 1.00 85.06 110 GLU A N 1
ATOM 882 C CA . GLU A 1 110 ? 1.144 -1.347 -24.862 1.00 85.06 110 GLU A CA 1
ATOM 883 C C . GLU A 1 110 ? 2.015 -0.093 -24.728 1.00 85.06 110 GLU A C 1
ATOM 885 O O . GLU A 1 110 ? 2.913 0.139 -25.535 1.00 85.06 110 GLU A O 1
ATOM 890 N N . LYS A 1 111 ? 1.813 0.689 -23.657 1.00 84.94 111 LYS A N 1
ATOM 891 C CA . LYS A 1 111 ? 2.655 1.856 -23.369 1.00 84.94 111 LYS A CA 1
ATOM 892 C C . LYS A 1 111 ? 4.112 1.443 -23.167 1.00 84.94 111 LYS A C 1
ATOM 894 O O . LYS A 1 111 ? 4.989 2.107 -23.698 1.00 84.94 111 LYS A O 1
ATOM 899 N N . MET A 1 112 ? 4.374 0.344 -22.453 1.00 83.69 112 MET A N 1
ATOM 900 C CA . MET A 1 112 ? 5.739 -0.158 -22.236 1.00 83.69 112 MET A CA 1
ATOM 901 C C . MET A 1 112 ? 6.400 -0.676 -23.524 1.00 83.69 112 MET A C 1
ATOM 903 O O . MET A 1 112 ? 7.601 -0.496 -23.703 1.00 83.69 112 MET A O 1
ATOM 907 N N . GLU A 1 113 ? 5.644 -1.296 -24.431 1.00 84.50 113 GLU A N 1
ATOM 908 C CA . GLU A 1 113 ? 6.162 -1.796 -25.716 1.00 84.50 113 GLU A CA 1
ATOM 909 C C . GLU A 1 113 ? 6.606 -0.669 -26.656 1.00 84.50 113 GLU A C 1
ATOM 911 O O . GLU A 1 113 ? 7.599 -0.816 -27.375 1.00 84.50 113 GLU A O 1
ATOM 916 N N . ASN A 1 114 ? 5.919 0.473 -26.595 1.00 86.25 114 ASN A N 1
ATOM 917 C CA . ASN A 1 114 ? 6.210 1.650 -27.412 1.00 86.25 114 ASN A CA 1
ATOM 918 C C . ASN A 1 114 ? 7.405 2.482 -26.909 1.00 86.25 114 ASN A C 1
ATOM 920 O O . ASN A 1 114 ? 7.849 3.391 -27.608 1.00 86.25 114 ASN A O 1
ATOM 924 N N . LEU A 1 115 ? 7.946 2.192 -25.721 1.00 86.94 115 LEU A N 1
ATOM 925 C CA . LEU A 1 115 ? 9.109 2.898 -25.177 1.00 86.94 115 LEU A CA 1
ATOM 926 C C . LEU A 1 115 ? 10.428 2.363 -25.752 1.00 86.94 115 LEU A C 1
ATOM 928 O O . LEU A 1 115 ? 10.577 1.175 -26.046 1.00 86.94 115 LEU A O 1
ATOM 932 N N . SER A 1 116 ? 11.424 3.242 -25.865 1.00 88.38 116 SER A N 1
ATOM 933 C CA . SER A 1 116 ? 12.800 2.856 -26.203 1.00 88.38 116 SER A CA 1
ATOM 934 C C . SER A 1 116 ? 13.511 2.160 -25.035 1.00 88.38 116 SER A C 1
ATOM 936 O O . SER A 1 116 ? 13.074 2.212 -23.881 1.00 88.38 116 SER A O 1
ATOM 938 N N . ILE A 1 117 ? 14.652 1.526 -25.318 1.00 89.19 117 ILE A N 1
ATOM 939 C CA . ILE A 1 117 ? 15.462 0.814 -24.316 1.00 89.19 117 ILE A CA 1
ATOM 940 C C . ILE A 1 117 ? 15.875 1.749 -23.168 1.00 89.19 117 ILE A C 1
ATOM 942 O O . ILE A 1 117 ? 15.776 1.368 -22.001 1.00 89.19 117 ILE A O 1
ATOM 946 N N . ASN A 1 118 ? 16.330 2.968 -23.473 1.00 89.38 118 ASN A N 1
ATOM 947 C CA . ASN A 1 118 ? 16.740 3.927 -22.446 1.00 89.38 118 ASN A CA 1
ATOM 948 C C . ASN A 1 118 ? 15.554 4.455 -21.628 1.00 89.38 118 ASN A C 1
ATOM 950 O O . ASN A 1 118 ? 15.653 4.511 -20.404 1.00 89.38 118 ASN A O 1
ATOM 954 N N . GLN A 1 119 ? 14.408 4.728 -22.261 1.00 88.94 119 GLN A N 1
ATOM 955 C CA . GLN A 1 119 ? 13.193 5.117 -21.537 1.00 88.94 119 GLN A CA 1
ATOM 956 C C . GLN A 1 119 ? 12.714 4.009 -20.589 1.00 88.94 119 GLN A C 1
ATOM 958 O O . GLN A 1 119 ? 12.397 4.294 -19.440 1.00 88.94 119 GLN A O 1
ATOM 963 N N . LEU A 1 120 ? 12.728 2.738 -21.011 1.00 90.00 120 LEU A N 1
ATOM 964 C CA . LEU A 1 120 ? 12.368 1.602 -20.147 1.00 90.00 120 LEU A CA 1
ATOM 965 C C . LEU A 1 120 ? 13.297 1.459 -18.935 1.00 90.00 120 LEU A C 1
ATOM 967 O O . LEU A 1 120 ? 12.838 1.154 -17.832 1.00 90.00 120 LEU A O 1
ATOM 971 N N . LYS A 1 121 ? 14.601 1.698 -19.122 1.00 90.62 121 LYS A N 1
ATOM 972 C CA . LYS A 1 121 ? 15.573 1.718 -18.019 1.00 90.62 121 LYS A CA 1
ATOM 973 C C . LYS A 1 121 ? 15.300 2.864 -17.054 1.00 90.62 121 LYS A C 1
ATOM 975 O O . LYS A 1 121 ? 15.387 2.663 -15.845 1.00 90.62 121 LYS A O 1
ATOM 980 N N . ASP A 1 122 ? 14.957 4.037 -17.569 1.00 90.31 122 ASP A N 1
ATOM 981 C CA . ASP A 1 122 ? 14.656 5.198 -16.740 1.00 90.31 122 ASP A CA 1
ATOM 982 C C . ASP A 1 122 ? 13.330 5.011 -15.974 1.00 90.31 122 ASP A C 1
ATOM 984 O O . ASP A 1 122 ? 13.306 5.230 -14.763 1.00 90.31 122 ASP A O 1
ATOM 988 N N . VAL A 1 123 ? 12.282 4.451 -16.600 1.00 90.56 123 VAL A N 1
ATOM 989 C CA . VAL A 1 123 ? 11.048 4.023 -15.902 1.00 90.56 123 VAL A CA 1
ATOM 990 C C . VAL A 1 123 ? 11.365 3.004 -14.807 1.00 90.56 123 VAL A C 1
ATOM 992 O O . VAL A 1 123 ? 10.855 3.120 -13.695 1.00 90.56 123 VAL A O 1
ATOM 995 N N . SER A 1 124 ? 12.229 2.020 -15.079 1.00 92.25 124 SER A N 1
ATOM 996 C CA . SER A 1 124 ? 12.618 1.029 -14.071 1.00 92.25 124 SER A CA 1
ATOM 997 C C . SER A 1 124 ? 13.310 1.665 -12.862 1.00 92.25 124 SER A C 1
ATOM 999 O O . SER A 1 124 ? 13.050 1.236 -11.741 1.00 92.25 124 SER A O 1
ATOM 1001 N N . LYS A 1 125 ? 14.171 2.673 -13.062 1.00 92.56 125 LYS A N 1
ATOM 1002 C CA . LYS A 1 125 ? 14.820 3.404 -11.958 1.00 92.56 125 LYS A CA 1
ATOM 1003 C C . LYS A 1 125 ? 13.806 4.194 -11.134 1.00 92.56 125 LYS A C 1
ATOM 1005 O O . LYS A 1 125 ? 13.878 4.174 -9.911 1.00 92.56 125 LYS A O 1
ATOM 1010 N N . ILE A 1 126 ? 12.854 4.856 -11.794 1.00 91.69 126 ILE A N 1
ATOM 1011 C CA . ILE A 1 126 ? 11.777 5.585 -11.112 1.00 91.69 126 ILE A CA 1
ATOM 1012 C C . ILE A 1 126 ? 10.941 4.611 -10.275 1.00 91.69 126 ILE A C 1
ATOM 1014 O O . ILE A 1 126 ? 10.730 4.848 -9.089 1.00 91.69 126 ILE A O 1
ATOM 1018 N N . LEU A 1 127 ? 10.541 3.472 -10.854 1.00 93.62 127 LEU A N 1
ATOM 1019 C CA . LEU A 1 127 ? 9.814 2.426 -10.132 1.00 93.62 127 LEU A CA 1
ATOM 1020 C C . LEU A 1 127 ? 10.607 1.895 -8.935 1.00 93.62 127 LEU A C 1
ATOM 1022 O O . LEU A 1 127 ? 10.003 1.595 -7.915 1.00 93.62 127 LEU A O 1
ATOM 1026 N N . ASP A 1 128 ? 11.933 1.794 -9.021 1.00 94.62 128 ASP A N 1
ATOM 1027 C CA . ASP A 1 128 ? 12.768 1.370 -7.893 1.00 94.62 128 ASP A CA 1
ATOM 1028 C C . ASP A 1 128 ? 12.761 2.357 -6.724 1.00 94.62 128 ASP A C 1
ATOM 1030 O O . ASP A 1 128 ? 12.635 1.942 -5.563 1.00 94.62 128 ASP A O 1
ATOM 1034 N N . THR A 1 129 ? 12.838 3.653 -7.022 1.00 94.19 129 THR A N 1
ATOM 1035 C CA . THR A 1 129 ? 12.700 4.709 -6.013 1.00 94.19 129 THR A CA 1
ATOM 1036 C C . THR A 1 129 ? 11.303 4.679 -5.389 1.00 94.19 129 THR A C 1
ATOM 1038 O O . THR A 1 129 ? 11.181 4.629 -4.166 1.00 94.19 129 THR A O 1
ATOM 1041 N N . GLU A 1 130 ? 10.252 4.601 -6.207 1.00 94.12 130 GLU A N 1
ATOM 1042 C CA . GLU A 1 130 ? 8.858 4.549 -5.746 1.00 94.12 130 GLU A CA 1
ATOM 1043 C C . GLU A 1 130 ? 8.550 3.291 -4.920 1.00 94.12 130 GLU A C 1
ATOM 1045 O O . GLU A 1 130 ? 7.917 3.369 -3.871 1.00 94.12 130 GLU A O 1
ATOM 1050 N N . ILE A 1 131 ? 9.030 2.115 -5.341 1.00 95.25 131 ILE A N 1
ATOM 1051 C CA . ILE A 1 131 ? 8.891 0.857 -4.590 1.00 95.25 131 ILE A CA 1
ATOM 1052 C C . ILE A 1 131 ? 9.542 0.981 -3.213 1.00 95.25 131 ILE A C 1
ATOM 1054 O O . ILE A 1 131 ? 9.005 0.464 -2.232 1.00 95.25 131 ILE A O 1
ATOM 1058 N N . SER A 1 132 ? 10.700 1.635 -3.137 1.00 95.62 132 SER A N 1
ATOM 1059 C CA . SER A 1 132 ? 11.403 1.851 -1.872 1.00 95.62 132 SER A CA 1
ATOM 1060 C C . SER A 1 132 ? 10.632 2.814 -0.966 1.00 95.62 132 SER A C 1
ATOM 1062 O O . SER A 1 132 ? 10.475 2.521 0.216 1.00 95.62 132 SER A O 1
ATOM 1064 N N . GLY A 1 133 ? 10.076 3.896 -1.524 1.00 95.50 133 GLY A N 1
ATOM 1065 C CA . GLY A 1 133 ? 9.197 4.822 -0.804 1.00 95.50 133 GLY A CA 1
ATOM 1066 C C . GLY A 1 133 ? 7.951 4.131 -0.245 1.00 95.50 133 GLY A C 1
ATOM 1067 O O . GLY A 1 133 ? 7.744 4.117 0.964 1.00 95.50 133 GLY A O 1
ATOM 1068 N N . VAL A 1 134 ? 7.193 3.434 -1.098 1.00 95.38 134 VAL A N 1
ATOM 1069 C CA . VAL A 1 134 ? 5.957 2.736 -0.694 1.00 95.38 134 VAL A CA 1
ATOM 1070 C C . VAL A 1 134 ? 6.219 1.654 0.361 1.00 95.38 134 VAL A C 1
ATOM 1072 O O . VAL A 1 134 ? 5.365 1.408 1.209 1.00 95.38 134 VAL A O 1
ATOM 1075 N N . LYS A 1 135 ? 7.383 0.990 0.344 1.00 95.06 135 LYS A N 1
ATOM 1076 C CA . LYS A 1 135 ? 7.760 0.038 1.405 1.00 95.06 135 LYS A CA 1
ATOM 1077 C C . LYS A 1 135 ? 7.925 0.724 2.760 1.00 95.06 135 LYS A C 1
ATOM 1079 O O . LYS A 1 135 ? 7.422 0.200 3.748 1.00 95.06 135 LYS A O 1
ATOM 1084 N N . ASN A 1 136 ? 8.580 1.883 2.795 1.00 95.19 136 ASN A N 1
ATOM 1085 C CA . ASN A 1 136 ? 8.728 2.654 4.028 1.00 95.19 136 ASN A CA 1
ATOM 1086 C C . ASN A 1 136 ? 7.362 3.128 4.542 1.00 95.19 136 ASN A C 1
ATOM 1088 O O . ASN A 1 136 ? 7.080 2.994 5.731 1.00 95.19 136 ASN A O 1
ATOM 1092 N N . ASP A 1 137 ? 6.492 3.600 3.644 1.00 94.62 137 ASP A N 1
ATOM 1093 C CA . ASP A 1 137 ? 5.132 4.016 3.999 1.00 94.62 137 ASP A CA 1
ATOM 1094 C C . ASP A 1 137 ? 4.310 2.840 4.542 1.00 94.62 137 ASP A C 1
ATOM 1096 O O . ASP A 1 137 ? 3.600 2.979 5.535 1.00 94.62 137 ASP A O 1
ATOM 1100 N N . LEU A 1 138 ? 4.433 1.652 3.940 1.00 93.88 138 LEU A N 1
ATOM 1101 C CA . LEU A 1 138 ? 3.774 0.438 4.426 1.00 93.88 138 LEU A CA 1
ATOM 1102 C C . LEU A 1 138 ? 4.206 0.066 5.841 1.00 93.88 138 LEU A C 1
ATOM 1104 O O . LEU A 1 138 ? 3.354 -0.331 6.637 1.00 93.88 138 LEU A O 1
ATOM 1108 N N . ASP A 1 139 ? 5.499 0.169 6.144 1.00 92.81 139 ASP A N 1
ATOM 1109 C CA . ASP A 1 139 ? 6.030 -0.128 7.474 1.00 92.81 139 ASP A CA 1
ATOM 1110 C C . ASP A 1 139 ? 5.569 0.920 8.502 1.00 92.81 139 ASP A C 1
ATOM 1112 O O . ASP A 1 139 ? 5.175 0.558 9.614 1.00 92.81 139 ASP A O 1
ATOM 1116 N N . ALA A 1 140 ? 5.539 2.203 8.124 1.00 93.50 140 ALA A N 1
ATOM 1117 C CA . ALA A 1 140 ? 5.050 3.288 8.975 1.00 93.50 140 ALA A CA 1
ATOM 1118 C C . ALA A 1 140 ? 3.554 3.137 9.294 1.00 93.50 140 ALA A C 1
ATOM 1120 O O . ALA A 1 140 ? 3.174 3.090 10.465 1.00 93.50 140 ALA A O 1
ATOM 1121 N N . VAL A 1 141 ? 2.720 2.961 8.264 1.00 94.50 141 VAL A N 1
ATOM 1122 C CA . VAL A 1 141 ? 1.266 2.768 8.397 1.00 94.50 141 VAL A CA 1
ATOM 1123 C C . VAL A 1 141 ? 0.953 1.473 9.155 1.00 94.50 141 VAL A C 1
ATOM 1125 O O . VAL A 1 141 ? 0.025 1.435 9.960 1.00 94.50 141 VAL A O 1
ATOM 1128 N N . ALA A 1 142 ? 1.732 0.403 8.953 1.00 91.88 142 ALA A N 1
ATOM 1129 C CA . ALA A 1 142 ? 1.575 -0.827 9.729 1.00 91.88 142 ALA A CA 1
ATOM 1130 C C . ALA A 1 142 ? 1.888 -0.616 11.214 1.00 91.88 142 ALA A C 1
ATOM 1132 O O . ALA A 1 142 ? 1.161 -1.143 12.053 1.00 91.88 142 ALA A O 1
ATOM 1133 N N . SER A 1 143 ? 2.943 0.140 11.542 1.00 91.19 143 SER A N 1
ATOM 1134 C CA . SER A 1 143 ? 3.267 0.464 12.934 1.00 91.19 143 SER A CA 1
ATOM 1135 C C . SER A 1 143 ? 2.159 1.291 13.575 1.00 91.19 143 SER A C 1
ATOM 1137 O O . SER A 1 143 ? 1.725 0.951 14.668 1.00 91.19 143 SER A O 1
ATOM 1139 N N . GLU A 1 144 ? 1.668 2.324 12.888 1.00 92.19 144 GLU A N 1
ATOM 1140 C CA . GLU A 1 144 ? 0.582 3.176 13.383 1.00 92.19 144 GLU A CA 1
ATOM 1141 C C . GLU A 1 144 ? -0.703 2.370 13.625 1.00 92.19 144 GLU A C 1
ATOM 1143 O O . GLU A 1 144 ? -1.307 2.450 14.696 1.00 92.19 144 GLU A O 1
ATOM 1148 N N . ARG A 1 145 ? -1.082 1.515 12.666 1.00 92.75 145 ARG A N 1
ATOM 1149 C CA . ARG A 1 145 ? -2.229 0.610 12.810 1.00 92.75 145 ARG A CA 1
ATOM 1150 C C . ARG A 1 145 ? -2.060 -0.322 14.005 1.00 92.75 145 ARG A C 1
ATOM 1152 O O . ARG A 1 145 ? -2.999 -0.507 14.775 1.00 92.75 145 ARG A O 1
ATOM 1159 N N . ASP A 1 146 ? -0.897 -0.955 14.127 1.00 90.56 146 ASP A N 1
ATOM 1160 C CA . ASP A 1 146 ? -0.629 -1.929 15.183 1.00 90.56 146 ASP A CA 1
ATOM 1161 C C . ASP A 1 146 ? -0.595 -1.248 16.565 1.00 90.56 146 ASP A C 1
ATOM 1163 O O . ASP A 1 146 ? -1.071 -1.827 17.542 1.00 90.56 146 ASP A O 1
ATOM 1167 N N . ASP A 1 147 ? -0.095 -0.012 16.655 1.00 90.38 147 ASP A N 1
ATOM 1168 C CA . ASP A 1 147 ? -0.113 0.792 17.878 1.00 90.38 147 ASP A CA 1
ATOM 1169 C C . ASP A 1 147 ? -1.554 1.123 18.306 1.00 90.38 147 ASP A C 1
ATOM 1171 O O . ASP A 1 147 ? -1.893 0.912 19.470 1.00 90.38 147 ASP A O 1
ATOM 1175 N N . LEU A 1 148 ? -2.436 1.503 17.374 1.00 90.12 148 LEU A N 1
ATOM 1176 C CA . LEU A 1 148 ? -3.859 1.726 17.668 1.00 90.12 148 LEU A CA 1
ATOM 1177 C C . LEU A 1 148 ? -4.609 0.430 18.012 1.00 90.12 148 LEU A C 1
ATOM 1179 O O . LEU A 1 148 ? -5.414 0.405 18.943 1.00 90.12 148 LEU A O 1
ATOM 1183 N N . LEU A 1 149 ? -4.331 -0.674 17.311 1.00 90.19 149 LEU A N 1
ATOM 1184 C CA . LEU A 1 149 ? -4.917 -1.985 17.619 1.00 90.19 149 LEU A CA 1
ATOM 1185 C C . LEU A 1 149 ? -4.561 -2.465 19.030 1.00 90.19 149 LEU A C 1
ATOM 1187 O O . LEU A 1 149 ? -5.363 -3.154 19.656 1.00 90.19 149 LEU A O 1
ATOM 1191 N N . ASN A 1 150 ? -3.387 -2.089 19.548 1.00 88.69 150 ASN A N 1
ATOM 1192 C CA . ASN A 1 150 ? -2.985 -2.409 20.919 1.00 88.69 150 ASN A CA 1
ATOM 1193 C C . ASN A 1 150 ? -3.836 -1.704 21.989 1.00 88.69 150 ASN A C 1
ATOM 1195 O O . ASN A 1 150 ? -3.832 -2.142 23.140 1.00 88.69 150 ASN A O 1
ATOM 1199 N N . GLU A 1 151 ? -4.526 -0.614 21.649 1.00 87.38 151 GLU A N 1
ATOM 1200 C CA . GLU A 1 151 ? -5.396 0.122 22.575 1.00 87.38 151 GLU A CA 1
ATOM 1201 C C . GLU A 1 151 ? -6.825 -0.444 22.623 1.00 87.38 151 GLU A C 1
ATOM 1203 O O . GLU A 1 151 ? -7.556 -0.221 23.601 1.00 87.38 151 GLU A O 1
ATOM 1208 N N . VAL A 1 152 ? -7.215 -1.200 21.589 1.00 87.88 152 VAL A N 1
ATOM 1209 C CA . VAL A 1 152 ? -8.540 -1.815 21.459 1.00 87.88 152 VAL A CA 1
ATOM 1210 C C . VAL A 1 152 ? -8.620 -3.078 22.310 1.00 87.88 152 VAL A C 1
ATOM 1212 O O . VAL A 1 152 ? -7.756 -3.956 22.259 1.00 87.88 152 VAL A O 1
ATOM 1215 N N . GLY A 1 153 ? -9.669 -3.172 23.130 1.00 86.69 153 GLY A N 1
ATOM 1216 C CA . GLY A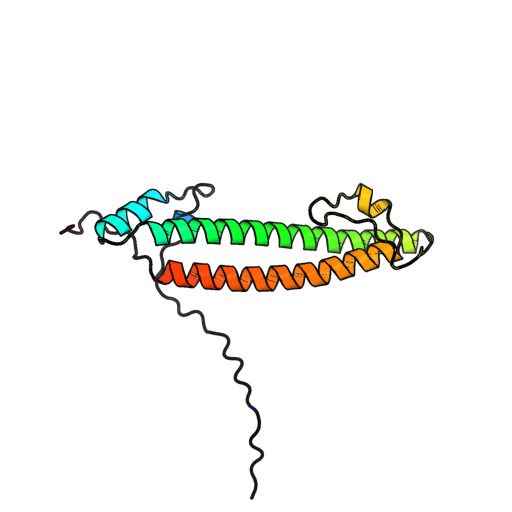 1 153 ? -9.886 -4.337 23.976 1.00 86.69 153 GLY A CA 1
ATOM 1217 C C . GLY A 1 153 ? -10.372 -5.546 23.178 1.00 86.69 153 GLY A C 1
ATOM 1218 O O . GLY A 1 153 ? -10.968 -5.416 22.112 1.00 86.69 153 GLY A O 1
ATOM 1219 N N . ASN A 1 154 ? -10.186 -6.747 23.730 1.00 90.12 154 ASN A N 1
ATOM 1220 C CA . ASN A 1 154 ? -10.815 -7.937 23.160 1.00 90.12 154 ASN A CA 1
ATOM 1221 C C . ASN A 1 154 ? -12.353 -7.861 23.266 1.00 90.12 154 ASN A C 1
ATOM 1223 O O . ASN A 1 154 ? -12.885 -7.174 24.152 1.00 90.12 154 ASN A O 1
ATOM 1227 N N . ILE A 1 155 ? -13.051 -8.600 22.400 1.00 89.06 155 ILE A N 1
ATOM 1228 C CA . ILE A 1 155 ? -14.516 -8.678 22.382 1.00 89.06 155 ILE A CA 1
ATOM 1229 C C . ILE A 1 155 ? -15.014 -9.194 23.737 1.00 89.06 155 ILE A C 1
ATOM 1231 O O . ILE A 1 155 ? -14.529 -10.203 24.254 1.00 89.06 155 ILE A O 1
ATOM 1235 N N . LEU A 1 156 ? -15.966 -8.475 24.332 1.00 89.62 156 LEU A N 1
ATOM 1236 C CA . LEU A 1 156 ? -16.599 -8.879 25.585 1.00 89.62 156 LEU A CA 1
ATOM 1237 C C . LEU A 1 156 ? -17.430 -10.154 25.400 1.00 89.62 156 LEU A C 1
ATOM 1239 O O . LEU A 1 156 ? -18.197 -10.280 24.447 1.00 89.62 156 LEU A O 1
ATOM 1243 N N . HIS A 1 157 ? -17.313 -11.086 26.347 1.00 89.81 157 HIS A N 1
ATOM 1244 C CA . HIS A 1 157 ? -18.208 -12.238 26.406 1.00 89.81 157 HIS A CA 1
ATOM 1245 C C . HIS A 1 157 ? -19.630 -11.776 26.791 1.00 89.81 157 HIS A C 1
ATOM 1247 O O . HIS A 1 157 ? -19.748 -10.886 27.638 1.00 89.81 157 HIS A O 1
ATOM 1253 N N . PRO A 1 158 ? -20.710 -12.386 26.261 1.00 89.75 158 PRO A N 1
ATOM 1254 C CA . PRO A 1 158 ? -22.088 -11.972 26.558 1.00 89.75 158 PRO A CA 1
ATOM 1255 C C . PRO A 1 158 ? -22.474 -11.966 28.045 1.00 89.75 158 PRO A C 1
ATOM 1257 O O . PRO A 1 158 ? -23.429 -11.301 28.426 1.00 89.75 158 PRO A O 1
ATOM 1260 N N . SER A 1 159 ? -21.749 -12.700 28.895 1.00 92.31 159 SER A N 1
ATOM 1261 C CA . SER A 1 159 ? -21.990 -12.747 30.345 1.00 92.31 159 SER A CA 1
ATOM 1262 C C . SER A 1 159 ? -21.348 -11.600 31.132 1.00 92.31 159 SER A C 1
ATOM 1264 O O . SER A 1 159 ? -21.488 -11.564 32.354 1.00 92.31 159 SER A O 1
ATOM 1266 N N . VAL A 1 160 ? -20.568 -10.725 30.489 1.00 89.19 160 VAL A N 1
ATOM 1267 C CA . VAL A 1 160 ? -19.921 -9.606 31.182 1.00 89.19 160 VAL A CA 1
ATOM 1268 C C . VAL A 1 160 ? -20.970 -8.543 31.491 1.00 89.19 160 VAL A C 1
ATOM 1270 O O . VAL A 1 160 ? -21.634 -8.038 30.590 1.00 89.19 160 VAL A O 1
ATOM 1273 N N . VAL A 1 161 ? -21.104 -8.202 32.773 1.00 88.69 161 VAL A N 1
ATOM 1274 C CA . VAL A 1 161 ? -21.995 -7.130 33.225 1.00 88.69 161 VAL A CA 1
ATOM 1275 C C . VAL A 1 161 ? -21.443 -5.787 32.753 1.00 88.69 161 VAL A C 1
ATOM 1277 O O . VAL A 1 161 ? -20.268 -5.486 32.963 1.00 88.69 161 VAL A O 1
ATOM 1280 N N . ILE A 1 162 ? -22.299 -4.997 32.109 1.00 88.81 162 ILE A N 1
ATOM 1281 C CA . ILE A 1 162 ? -22.007 -3.633 31.668 1.00 88.81 162 ILE A CA 1
ATOM 1282 C C . ILE A 1 162 ? -22.584 -2.702 32.733 1.00 88.81 162 ILE A C 1
ATOM 1284 O O . ILE A 1 162 ? -23.797 -2.700 32.947 1.00 88.81 162 ILE A O 1
ATOM 1288 N N . SER A 1 163 ? -21.725 -1.958 33.422 1.00 81.62 163 SER A N 1
ATOM 1289 C CA . SER A 1 163 ? -22.095 -1.049 34.514 1.00 81.62 163 SER A CA 1
ATOM 1290 C C . SER A 1 163 ? -21.193 0.165 34.541 1.00 81.62 163 SER A C 1
ATOM 1292 O O . SER A 1 163 ? -19.967 -0.071 34.432 1.00 81.62 163 SER A O 1
#

Foldseek 3Di:
DDDDDDDPPPPCPVPPPPDDFDPCVLLPVVNVHPLVLLQVQCVLVVHDCVLSVVLSVLVVVLVVLVVQLVLLVVLLVLLVVLLVVCVVVVHDQDDADPDDDDDSNPDDSVNSNPDHNRNSVVSNVVSVVVSVVSVVVSVVSVVVSVVSRSVRDDRDDPPDDRD

Radius of gyration: 24.09 Å; chains: 1; bounding box: 67×25×67 Å

Sequence (163 aa):
KIIGKASLFLFFKKQKLNRMVIDINILRSDRGGDPNVVLTSEKNRFKGTSSVEKIMEIDQNWRNLRNKLDTFNRHKNSCSKFTGLKIKNKEDVGISGNLPEMDLISLTREKMENLSINQLKDVSKILDTEISGVKNDLDAVASERDDLLNEVGNILHPSVVIS

InterPro domains:
  IPR002317 Serine-tRNA ligase, type1 [PTHR11778] (22-163)
  IPR010978 Class I and II aminoacyl-tRNA synthetase, tRNA-binding arm [SSF46589] (22-160)
  IPR015866 Serine-tRNA synthetase, type1, N-terminal [PF02403] (21-93)
  IPR042103 Serine-tRNA synthetase, type1, N-terminal domain superfamily [G3DSA:1.10.287.40] (20-163)

Organism: Myxobolus squamalis (NCBI:txid59785)

pLDDT: mean 84.27, std 14.91, range [39.62, 96.0]